Protein AF-A0A7W1MAM8-F1 (afdb_monomer_lite)

Secondary structure (DSSP, 8-state):
-GGGGT--TTPPPPS--TTS-TTS----S--SSHHHHHHHTT-HHHHHHHHHTT--TT-----TTT-EE--HHHHHHHTT-HHHHHHHHHTT--TTPPEEEEEEETTEEEEEEEE-HHHHHHHTT-HHHHHHHHHTT--TT---STT--HHHHHHHHT-HHHHHHHHHHHT--

Structure (mmCIF, N/CA/C/O backbone):
data_AF-A0A7W1MAM8-F1
#
_entry.id   AF-A0A7W1MAM8-F1
#
loop_
_atom_site.group_PDB
_atom_site.id
_atom_site.type_symbol
_atom_site.label_atom_id
_atom_site.label_alt_id
_atom_site.label_comp_id
_atom_site.label_asym_id
_atom_site.label_entity_id
_atom_site.label_seq_id
_atom_site.pdbx_PDB_ins_code
_atom_site.Cartn_x
_atom_site.Cartn_y
_atom_site.Cartn_z
_atom_site.occupancy
_atom_site.B_iso_or_equiv
_atom_site.auth_seq_id
_atom_site.auth_comp_id
_atom_site.auth_asym_id
_atom_site.auth_atom_id
_atom_site.pdbx_PDB_model_num
ATOM 1 N N . MET A 1 1 ? 7.982 0.658 -29.337 1.00 75.75 1 MET A N 1
ATOM 2 C CA . MET A 1 1 ? 8.514 0.918 -27.981 1.00 75.75 1 MET A CA 1
ATOM 3 C C . MET A 1 1 ? 9.626 -0.093 -27.666 1.00 75.75 1 MET A C 1
ATOM 5 O O . MET A 1 1 ? 9.653 -1.130 -28.318 1.00 75.75 1 MET A O 1
ATOM 9 N N . LEU A 1 2 ? 10.561 0.160 -26.734 1.00 80.06 2 LEU A N 1
ATOM 10 C CA . LEU A 1 2 ? 11.664 -0.792 -26.452 1.00 80.06 2 LEU A CA 1
ATOM 11 C C . LEU A 1 2 ? 11.161 -2.144 -25.913 1.00 80.06 2 LEU A C 1
ATOM 13 O O . LEU A 1 2 ? 11.708 -3.184 -26.271 1.00 80.06 2 LEU A O 1
ATOM 17 N N . LEU A 1 3 ? 10.080 -2.140 -25.123 1.00 84.44 3 LEU A N 1
ATOM 18 C CA . LEU A 1 3 ? 9.472 -3.373 -24.603 1.00 84.44 3 LEU A CA 1
ATOM 19 C C . LEU A 1 3 ? 8.899 -4.266 -25.720 1.00 84.44 3 LEU A C 1
ATOM 21 O O . LEU A 1 3 ? 8.946 -5.485 -25.601 1.00 84.44 3 LEU A O 1
ATOM 25 N N . ASP A 1 4 ? 8.461 -3.688 -26.847 1.00 86.62 4 ASP A N 1
ATOM 26 C CA . ASP A 1 4 ? 8.019 -4.458 -28.030 1.00 86.62 4 ASP A CA 1
ATOM 27 C C . ASP A 1 4 ? 9.161 -5.233 -28.698 1.00 86.62 4 ASP A C 1
ATOM 29 O O . ASP A 1 4 ? 8.924 -6.158 -29.469 1.00 86.62 4 ASP A O 1
ATOM 33 N N . HIS A 1 5 ? 10.403 -4.835 -28.424 1.00 86.75 5 HIS A N 1
ATOM 34 C CA . HIS A 1 5 ? 11.610 -5.399 -29.023 1.00 86.75 5 HIS A CA 1
ATOM 35 C C . HIS A 1 5 ? 12.413 -6.229 -28.008 1.00 86.75 5 HIS A C 1
ATOM 37 O O . HIS A 1 5 ? 13.608 -6.444 -28.193 1.00 86.75 5 HIS A O 1
ATOM 43 N N . GLY A 1 6 ? 11.766 -6.699 -26.933 1.00 78.69 6 GLY A N 1
ATOM 44 C CA . GLY A 1 6 ? 12.359 -7.631 -25.971 1.00 78.69 6 GLY A CA 1
ATOM 45 C C . GLY A 1 6 ? 13.201 -6.986 -24.869 1.00 78.69 6 GLY A C 1
ATOM 46 O O . GLY A 1 6 ? 13.948 -7.693 -24.193 1.00 78.69 6 GLY A O 1
ATOM 47 N N . ALA A 1 7 ? 13.096 -5.668 -24.659 1.00 82.75 7 ALA A N 1
ATOM 48 C CA . ALA A 1 7 ? 13.694 -5.049 -23.479 1.00 82.75 7 ALA A CA 1
ATOM 49 C C . ALA A 1 7 ? 13.116 -5.679 -22.197 1.00 82.75 7 ALA A C 1
ATOM 51 O O . ALA A 1 7 ? 11.902 -5.832 -22.058 1.00 82.75 7 ALA A O 1
ATOM 52 N N . ASN A 1 8 ? 13.991 -6.051 -21.259 1.00 84.31 8 ASN A N 1
ATOM 53 C CA . ASN A 1 8 ? 13.584 -6.682 -20.008 1.00 84.31 8 ASN A CA 1
ATOM 54 C C . ASN A 1 8 ? 12.867 -5.666 -19.105 1.00 84.31 8 ASN A C 1
ATOM 56 O O . ASN A 1 8 ? 13.502 -4.801 -18.505 1.00 84.31 8 ASN A O 1
ATOM 60 N N . VAL A 1 9 ? 11.548 -5.810 -18.977 1.00 88.50 9 VAL A N 1
ATOM 61 C CA . VAL A 1 9 ? 10.693 -4.957 -18.135 1.00 88.50 9 VAL A CA 1
ATOM 62 C C . VAL A 1 9 ? 11.060 -5.019 -16.642 1.00 88.50 9 VAL A C 1
ATOM 64 O O . VAL A 1 9 ? 10.835 -4.067 -15.901 1.00 88.50 9 VAL A O 1
ATOM 67 N N . ASN A 1 10 ? 11.687 -6.120 -16.212 1.00 87.06 10 ASN A N 1
ATOM 68 C CA . ASN A 1 10 ? 12.124 -6.387 -14.841 1.00 87.06 10 ASN A CA 1
ATOM 69 C C . ASN A 1 10 ? 13.641 -6.245 -14.673 1.00 87.06 10 ASN A C 1
ATOM 71 O O . ASN A 1 10 ? 14.223 -6.858 -13.773 1.00 87.06 10 ASN A O 1
ATOM 75 N N . ALA A 1 11 ? 14.304 -5.497 -15.560 1.00 80.19 11 ALA A N 1
ATOM 76 C CA . ALA A 1 11 ? 15.741 -5.284 -15.476 1.00 80.19 11 ALA A CA 1
ATOM 77 C C . ALA A 1 11 ? 16.120 -4.763 -14.081 1.00 80.19 11 ALA A C 1
ATOM 79 O O . ALA A 1 11 ? 15.632 -3.731 -13.625 1.00 80.19 11 ALA A O 1
ATOM 80 N N . LYS A 1 12 ? 16.990 -5.509 -13.398 1.00 68.31 12 LYS A N 1
ATOM 81 C CA . LYS A 1 12 ? 17.619 -5.089 -12.147 1.00 68.31 12 LYS A CA 1
ATOM 82 C C . LYS A 1 12 ? 18.962 -4.482 -12.528 1.00 68.31 12 LYS A C 1
ATOM 84 O O . LYS A 1 12 ? 19.799 -5.189 -13.088 1.00 68.31 12 LYS A O 1
ATOM 89 N N . PHE A 1 13 ? 19.169 -3.198 -12.269 1.00 58.19 13 PHE A N 1
ATOM 90 C CA . PHE A 1 13 ? 20.492 -2.607 -12.440 1.00 58.19 13 PHE A CA 1
ATOM 91 C C . PHE A 1 13 ? 21.457 -3.237 -11.425 1.00 58.19 13 PHE A C 1
ATOM 93 O O . PHE A 1 13 ? 21.169 -3.306 -10.231 1.00 58.19 13 PHE A O 1
ATOM 100 N N . CYS A 1 14 ? 22.560 -3.796 -11.926 1.00 46.34 14 CYS A N 1
ATOM 101 C CA . CYS A 1 14 ? 23.527 -4.563 -11.147 1.00 46.34 14 CYS A CA 1
ATOM 102 C C . CYS A 1 14 ? 24.743 -3.693 -10.802 1.00 46.34 14 CYS A C 1
ATOM 104 O O . CYS A 1 14 ? 25.353 -3.109 -11.691 1.00 46.34 14 CYS A O 1
ATOM 106 N N . PHE A 1 15 ? 25.141 -3.694 -9.528 1.00 43.16 15 PHE A N 1
ATOM 107 C CA . PHE A 1 15 ? 26.362 -3.063 -8.997 1.00 43.16 15 PHE A CA 1
ATOM 108 C C . PHE A 1 15 ? 27.660 -3.768 -9.465 1.00 43.16 15 PHE A C 1
ATOM 110 O O . PHE A 1 15 ? 28.766 -3.324 -9.176 1.00 43.16 15 PHE A O 1
ATOM 117 N N . VAL A 1 16 ? 27.545 -4.888 -10.192 1.00 45.56 16 VAL A N 1
ATOM 118 C CA . VAL A 1 16 ? 28.656 -5.753 -10.611 1.00 45.56 16 VAL A CA 1
ATOM 119 C C . VAL A 1 16 ? 28.824 -5.714 -12.133 1.00 45.56 16 VAL A C 1
ATOM 121 O O . VAL A 1 16 ? 28.662 -6.713 -12.825 1.00 45.56 16 VAL A O 1
ATOM 124 N N . CYS A 1 17 ? 29.232 -4.559 -12.653 1.00 48.56 17 CYS A N 1
ATOM 125 C CA . CYS A 1 17 ? 30.045 -4.478 -13.873 1.00 48.56 17 CYS A CA 1
ATOM 126 C C . CYS A 1 17 ? 31.540 -4.755 -13.568 1.00 48.56 17 CYS A C 1
ATOM 128 O O . CYS A 1 17 ? 32.414 -4.231 -14.246 1.00 48.56 17 CYS A O 1
ATOM 130 N N . MET A 1 18 ? 31.863 -5.588 -12.562 1.00 44.22 18 MET A N 1
ATOM 131 C CA . MET A 1 18 ? 33.225 -5.833 -12.038 1.00 44.22 18 MET A CA 1
ATOM 132 C C . MET A 1 18 ? 34.217 -6.527 -13.007 1.00 44.22 18 MET A C 1
ATOM 134 O O . MET A 1 18 ? 35.143 -7.183 -12.534 1.00 44.22 18 MET A O 1
ATOM 138 N N . THR A 1 19 ? 34.091 -6.426 -14.336 1.00 47.34 19 THR A N 1
ATOM 139 C CA . THR A 1 19 ? 35.108 -7.027 -15.224 1.00 47.34 19 THR A CA 1
ATOM 140 C C . THR A 1 19 ? 35.640 -6.204 -16.393 1.00 47.34 19 THR A C 1
ATOM 142 O O . THR A 1 19 ? 36.704 -6.597 -16.855 1.00 47.34 19 THR A O 1
ATOM 145 N N . PHE A 1 20 ? 35.054 -5.091 -16.865 1.00 42.75 20 PHE A N 1
ATOM 146 C CA . PHE A 1 20 ? 35.683 -4.327 -17.968 1.00 42.75 20 PHE A CA 1
ATOM 147 C C . PHE A 1 20 ? 35.384 -2.811 -17.967 1.00 42.75 20 PHE A C 1
ATOM 149 O O . PHE A 1 20 ? 34.229 -2.410 -17.911 1.00 42.75 20 PHE A O 1
ATOM 156 N N . ASP A 1 21 ? 36.483 -2.044 -18.056 1.00 46.19 21 ASP A N 1
ATOM 157 C CA . ASP A 1 21 ? 36.710 -0.621 -18.395 1.00 46.19 21 ASP A CA 1
ATOM 158 C C . ASP A 1 21 ? 35.584 0.406 -18.123 1.00 46.19 21 ASP A C 1
ATOM 160 O O . ASP A 1 21 ? 34.633 0.577 -18.887 1.00 46.19 21 ASP A O 1
ATOM 164 N N . ASP A 1 22 ? 35.780 1.183 -17.055 1.00 45.03 22 ASP A N 1
ATOM 165 C CA . ASP A 1 22 ? 34.866 2.163 -16.449 1.00 45.03 22 ASP A CA 1
ATOM 166 C C . ASP A 1 22 ? 34.564 3.422 -17.296 1.00 45.03 22 ASP A C 1
ATOM 168 O O . ASP A 1 22 ? 34.066 4.420 -16.775 1.00 45.03 22 ASP A O 1
ATOM 172 N N . ARG A 1 23 ? 34.878 3.439 -18.596 1.00 45.66 23 ARG A N 1
ATOM 173 C CA . ARG A 1 23 ? 34.681 4.624 -19.462 1.00 45.66 23 ARG A CA 1
ATOM 174 C C . ARG A 1 23 ? 33.593 4.470 -20.519 1.00 45.66 23 ARG A C 1
ATOM 176 O O . ARG A 1 23 ? 33.323 5.436 -21.229 1.00 45.66 23 ARG A O 1
ATOM 183 N N . GLU A 1 24 ? 32.949 3.306 -20.608 1.00 48.50 24 GLU A N 1
ATOM 184 C CA . GLU A 1 24 ? 31.964 3.016 -21.662 1.00 48.50 24 GLU A CA 1
ATOM 185 C C . GLU A 1 24 ? 30.563 2.630 -21.168 1.00 48.50 24 GLU A C 1
ATOM 187 O O . GLU A 1 24 ? 29.707 2.347 -22.002 1.00 48.50 24 GLU A O 1
ATOM 192 N N . CYS A 1 25 ? 30.265 2.646 -19.860 1.00 43.53 25 CYS A N 1
ATOM 193 C CA . CYS A 1 25 ? 28.904 2.374 -19.379 1.00 43.53 25 CYS A CA 1
ATOM 194 C C . CYS A 1 25 ? 28.134 3.689 -19.133 1.00 43.53 25 CYS A C 1
ATOM 196 O O . CYS A 1 25 ? 28.312 4.317 -18.091 1.00 43.53 25 CYS A O 1
ATOM 198 N N . PRO A 1 26 ? 27.251 4.141 -20.049 1.00 43.78 26 PRO A N 1
ATOM 199 C CA . PRO A 1 26 ? 26.602 5.455 -19.958 1.00 43.78 26 PRO A CA 1
ATOM 200 C C . PRO A 1 26 ? 25.470 5.497 -18.920 1.00 43.78 26 PRO A C 1
ATOM 202 O O . PRO A 1 26 ? 24.841 6.532 -18.726 1.00 43.78 26 PRO A O 1
ATOM 205 N N . ILE A 1 27 ? 25.185 4.365 -18.280 1.00 46.50 27 ILE A N 1
ATOM 206 C CA . ILE A 1 27 ? 24.123 4.165 -17.293 1.00 46.50 27 ILE A CA 1
ATOM 207 C C . ILE A 1 27 ? 24.748 4.020 -15.908 1.00 46.50 27 ILE A C 1
ATOM 209 O O . ILE A 1 27 ? 24.577 3.028 -15.205 1.00 46.50 27 ILE A O 1
ATOM 213 N N . HIS A 1 28 ? 25.538 5.027 -15.542 1.00 40.53 28 HIS A N 1
ATOM 214 C CA . HIS A 1 28 ? 25.964 5.202 -14.169 1.00 40.53 28 HIS A CA 1
ATOM 215 C C . HIS A 1 28 ? 24.751 5.529 -13.301 1.00 40.53 28 HIS A C 1
ATOM 217 O O . HIS A 1 28 ? 24.097 6.550 -13.494 1.00 40.53 28 HIS A O 1
ATOM 223 N N . ASN A 1 29 ? 24.611 4.710 -12.264 1.00 43.66 29 ASN A N 1
ATOM 224 C CA . ASN A 1 29 ? 24.042 5.057 -10.976 1.00 43.66 29 ASN A CA 1
ATOM 225 C C . ASN A 1 29 ? 22.514 5.199 -10.902 1.00 43.66 29 ASN A C 1
ATOM 227 O O . ASN A 1 29 ? 21.882 5.944 -11.642 1.00 43.66 29 ASN A O 1
ATOM 231 N N . PHE A 1 30 ? 21.984 4.550 -9.866 1.00 52.00 30 PHE A N 1
ATOM 232 C CA . PHE A 1 30 ? 20.613 4.600 -9.378 1.00 52.00 30 PHE A CA 1
ATOM 233 C C . PHE A 1 30 ? 19.556 3.799 -10.141 1.00 52.00 30 PHE A C 1
ATOM 235 O O . PHE A 1 30 ? 19.622 3.536 -11.336 1.00 52.00 30 PHE A O 1
ATOM 242 N N . TYR A 1 31 ? 18.520 3.513 -9.360 1.00 62.19 31 TYR A N 1
ATOM 243 C CA . TYR A 1 31 ? 17.179 3.107 -9.738 1.00 62.19 31 TYR A CA 1
ATOM 244 C C . TYR A 1 31 ? 16.961 1.595 -9.720 1.00 62.19 31 TYR A C 1
ATOM 246 O O . TYR A 1 31 ? 17.513 0.816 -10.496 1.00 62.19 31 TYR A O 1
ATOM 254 N N . GLY A 1 32 ? 16.117 1.201 -8.760 1.00 71.88 32 GLY A N 1
ATOM 255 C CA . GLY A 1 32 ? 15.501 -0.111 -8.700 1.00 71.88 32 GLY A CA 1
ATOM 256 C C . GLY A 1 32 ? 14.729 -0.441 -9.984 1.00 71.88 32 GLY A C 1
ATOM 257 O O . GLY A 1 32 ? 14.790 0.288 -10.974 1.00 71.88 32 GLY A O 1
ATOM 258 N N . PRO A 1 33 ? 13.995 -1.561 -9.997 1.00 85.56 33 PRO A N 1
ATOM 259 C CA . PRO A 1 33 ? 13.282 -2.015 -11.188 1.00 85.56 33 PRO A CA 1
ATOM 260 C C . PRO A 1 33 ? 12.436 -0.886 -11.808 1.00 85.56 33 PRO A C 1
ATOM 262 O O . PRO A 1 33 ? 11.873 -0.092 -11.049 1.00 85.56 33 PRO A O 1
ATOM 265 N N . PRO A 1 34 ? 12.315 -0.795 -13.151 1.00 89.50 34 PRO A N 1
ATOM 266 C CA . PRO A 1 34 ? 11.672 0.338 -13.825 1.00 89.50 34 PRO A CA 1
ATOM 267 C C . PRO A 1 34 ? 10.302 0.717 -13.254 1.00 89.50 34 PRO A C 1
ATOM 269 O O . PRO A 1 34 ? 9.967 1.897 -13.187 1.00 89.50 34 PRO A O 1
ATOM 272 N N . LEU A 1 35 ? 9.533 -0.278 -12.798 1.00 93.25 35 LEU A N 1
ATOM 273 C CA . LEU A 1 35 ? 8.237 -0.069 -12.160 1.00 93.25 35 LEU A CA 1
ATOM 274 C C . LEU A 1 35 ? 8.341 0.736 -10.862 1.00 93.25 35 LEU A C 1
ATOM 276 O O . LEU A 1 35 ? 7.585 1.684 -10.686 1.00 93.25 35 LEU A O 1
ATOM 280 N N . LEU A 1 36 ? 9.283 0.398 -9.977 1.00 89.88 36 LEU A N 1
ATOM 281 C CA . LEU A 1 36 ? 9.478 1.123 -8.722 1.00 89.88 36 LEU A CA 1
ATOM 282 C C . LEU A 1 36 ? 9.828 2.590 -8.990 1.00 89.88 36 LEU A C 1
ATOM 284 O O . LEU A 1 36 ? 9.294 3.476 -8.330 1.00 89.88 36 LEU A O 1
ATOM 288 N N . LYS A 1 37 ? 10.670 2.856 -9.995 1.00 87.81 37 LYS A N 1
ATOM 289 C CA . LYS A 1 37 ? 11.007 4.228 -10.389 1.00 87.81 37 LYS A CA 1
ATOM 290 C C . LYS A 1 37 ? 9.794 4.977 -10.949 1.00 87.81 37 LYS A C 1
ATOM 292 O O . LYS A 1 37 ? 9.559 6.115 -10.565 1.00 87.81 37 LYS A O 1
ATOM 297 N N . ALA A 1 38 ? 8.995 4.332 -11.798 1.00 93.12 38 ALA A N 1
ATOM 298 C CA . ALA A 1 38 ? 7.768 4.931 -12.317 1.00 93.12 38 ALA A CA 1
ATOM 299 C C . ALA A 1 38 ? 6.767 5.272 -11.198 1.00 93.12 38 ALA A C 1
ATOM 301 O O . ALA A 1 38 ? 6.129 6.314 -11.272 1.00 93.12 38 ALA A O 1
ATOM 302 N N . VAL A 1 39 ? 6.670 4.441 -10.153 1.00 94.50 39 VAL A N 1
ATOM 303 C CA . VAL A 1 39 ? 5.851 4.727 -8.961 1.00 94.50 39 VAL A CA 1
ATOM 304 C C . VAL A 1 39 ? 6.393 5.921 -8.177 1.00 94.50 39 VAL A C 1
ATOM 306 O O . VAL A 1 39 ? 5.628 6.822 -7.862 1.00 94.50 39 VAL A O 1
ATOM 309 N N . GLN A 1 40 ? 7.703 5.972 -7.921 1.00 89.56 40 GLN A N 1
ATOM 310 C CA . GLN A 1 40 ? 8.343 7.094 -7.216 1.00 89.56 40 GLN A CA 1
ATOM 311 C C . GLN A 1 40 ? 8.179 8.437 -7.939 1.00 89.56 40 GLN A C 1
ATOM 313 O O . GLN A 1 40 ? 8.105 9.479 -7.295 1.00 89.56 40 GLN A O 1
ATOM 318 N N . ASP A 1 41 ? 8.150 8.410 -9.271 1.00 91.75 41 ASP A N 1
ATOM 319 C CA . ASP A 1 41 ? 7.989 9.604 -10.102 1.00 91.75 41 ASP A CA 1
ATOM 320 C C . ASP A 1 41 ? 6.512 9.926 -10.407 1.00 91.75 41 ASP A C 1
ATOM 322 O O . ASP A 1 41 ? 6.244 10.841 -11.185 1.00 91.75 41 ASP A O 1
ATOM 326 N N . ASP A 1 42 ? 5.564 9.168 -9.837 1.00 94.62 42 ASP A N 1
ATOM 327 C CA . ASP A 1 42 ? 4.122 9.244 -10.121 1.00 94.62 42 ASP A CA 1
ATOM 328 C C . ASP A 1 42 ? 3.794 9.198 -11.629 1.00 94.62 42 ASP A C 1
ATOM 330 O O . ASP A 1 42 ? 2.887 9.850 -12.154 1.00 94.62 42 ASP A O 1
ATOM 334 N N . PHE A 1 43 ? 4.575 8.423 -12.383 1.00 96.06 43 PHE A N 1
ATOM 335 C CA . PHE A 1 43 ? 4.431 8.321 -13.827 1.00 96.06 43 PHE A CA 1
ATOM 336 C C . PHE A 1 43 ? 3.368 7.279 -14.195 1.00 96.06 43 PHE A C 1
ATOM 338 O O . PHE A 1 43 ? 3.686 6.185 -14.663 1.00 96.06 43 PHE A O 1
ATOM 345 N N . ILE A 1 44 ? 2.095 7.638 -14.005 1.00 95.88 44 ILE A N 1
ATOM 346 C CA . ILE A 1 44 ? 0.920 6.766 -14.187 1.00 95.88 44 ILE A CA 1
ATOM 347 C C . ILE A 1 44 ? 0.940 5.980 -15.506 1.00 95.88 44 ILE A C 1
ATOM 349 O O . ILE A 1 44 ? 0.816 4.754 -15.496 1.00 95.88 44 ILE A O 1
ATOM 353 N N . ASP A 1 45 ? 1.159 6.649 -16.643 1.00 96.00 45 ASP A N 1
ATOM 354 C CA . ASP A 1 45 ? 1.214 5.978 -17.951 1.00 96.00 45 ASP A CA 1
ATOM 355 C C . ASP A 1 45 ? 2.365 4.964 -18.026 1.00 96.00 45 ASP A C 1
ATOM 357 O O . ASP A 1 45 ? 2.214 3.879 -18.592 1.00 96.00 45 ASP A O 1
ATOM 361 N N . GLY A 1 46 ? 3.508 5.293 -17.418 1.00 95.62 46 GLY A N 1
ATOM 362 C CA . GLY A 1 46 ? 4.648 4.394 -17.286 1.00 95.62 46 GLY A CA 1
ATOM 363 C C . GLY A 1 46 ? 4.332 3.178 -16.426 1.00 95.62 46 GLY A C 1
ATOM 364 O O . GLY A 1 46 ? 4.662 2.063 -16.820 1.00 95.62 46 GLY A O 1
ATOM 365 N N . ILE A 1 47 ? 3.647 3.365 -15.297 1.00 97.38 47 ILE A N 1
ATOM 366 C CA . ILE A 1 47 ? 3.218 2.275 -14.409 1.00 97.38 47 ILE A CA 1
ATOM 367 C C . ILE A 1 47 ? 2.277 1.329 -15.164 1.00 97.38 47 ILE A C 1
ATOM 369 O O . ILE A 1 47 ? 2.541 0.127 -15.226 1.00 97.38 47 ILE A O 1
ATOM 373 N N . HIS A 1 48 ? 1.236 1.863 -15.815 1.00 96.56 48 HIS A N 1
ATOM 374 C CA . HIS A 1 48 ? 0.307 1.077 -16.635 1.00 96.56 48 HIS A CA 1
ATOM 375 C C . HIS A 1 48 ? 1.031 0.268 -17.707 1.00 96.56 48 HIS A C 1
ATOM 377 O O . HIS A 1 48 ? 0.775 -0.923 -17.895 1.00 96.56 48 HIS A O 1
ATOM 383 N N . LEU A 1 49 ? 1.930 0.926 -18.430 1.00 96.00 49 LEU A N 1
ATOM 384 C CA . LEU A 1 49 ? 2.691 0.320 -19.503 1.00 96.00 49 LEU A CA 1
ATOM 385 C C . LEU A 1 49 ? 3.614 -0.786 -18.984 1.00 96.00 49 LEU A C 1
ATOM 387 O O . LEU A 1 49 ? 3.651 -1.865 -19.561 1.00 96.00 49 LEU A O 1
ATOM 391 N N . LEU A 1 50 ? 4.335 -0.557 -17.890 1.00 96.19 50 LEU A N 1
ATOM 392 C CA . LEU A 1 50 ? 5.249 -1.542 -17.318 1.00 96.19 50 LEU A CA 1
ATOM 393 C C . LEU A 1 50 ? 4.491 -2.770 -16.798 1.00 96.19 50 LEU A C 1
ATOM 395 O O . LEU A 1 50 ? 4.851 -3.895 -17.150 1.00 96.19 50 LEU A O 1
ATOM 399 N N . LEU A 1 51 ? 3.402 -2.575 -16.049 1.00 97.06 51 LEU A N 1
ATOM 400 C CA . LEU A 1 51 ? 2.550 -3.670 -15.570 1.00 97.06 51 LEU A CA 1
ATOM 401 C C . LEU A 1 51 ? 1.952 -4.470 -16.735 1.00 97.06 51 LEU A C 1
ATOM 403 O O . LEU A 1 51 ? 2.022 -5.697 -16.742 1.00 97.06 51 LEU A O 1
ATOM 407 N N . LYS A 1 52 ? 1.481 -3.790 -17.791 1.00 96.00 52 LYS A N 1
ATOM 408 C CA . LYS A 1 52 ? 0.960 -4.434 -19.010 1.00 96.00 52 LYS A CA 1
ATOM 409 C C . LYS A 1 52 ? 1.974 -5.366 -19.685 1.00 96.00 52 LYS A C 1
ATOM 411 O O . LYS A 1 52 ? 1.571 -6.357 -20.289 1.00 96.00 52 LYS A O 1
ATOM 416 N N . TYR A 1 53 ? 3.269 -5.057 -19.609 1.00 95.38 53 TYR A N 1
ATOM 417 C CA . TYR A 1 53 ? 4.341 -5.889 -20.173 1.00 95.38 53 TYR A CA 1
ATOM 418 C C . TYR A 1 53 ? 4.917 -6.898 -19.163 1.00 95.38 53 TYR A C 1
ATOM 420 O O . TYR A 1 53 ? 5.917 -7.548 -19.463 1.00 95.38 53 TYR A O 1
ATOM 428 N N . GLY A 1 54 ? 4.287 -7.073 -17.996 1.00 94.19 54 GLY A N 1
ATOM 429 C CA . GLY A 1 54 ? 4.675 -8.078 -17.004 1.00 94.19 54 GLY A CA 1
ATOM 430 C C . GLY A 1 54 ? 5.756 -7.612 -16.030 1.00 94.19 54 GLY A C 1
ATOM 431 O O . GLY A 1 54 ? 6.557 -8.428 -15.559 1.00 94.19 54 GLY A O 1
ATOM 432 N N . ALA A 1 55 ? 5.821 -6.310 -15.738 1.00 94.88 55 ALA A N 1
ATOM 433 C CA . ALA A 1 55 ? 6.591 -5.840 -14.594 1.00 94.88 55 ALA A CA 1
ATOM 434 C C . ALA A 1 55 ? 6.094 -6.521 -13.312 1.00 94.88 55 ALA A C 1
ATOM 436 O O . ALA A 1 55 ? 4.892 -6.607 -13.077 1.00 94.88 55 ALA A O 1
ATOM 437 N N . ASN A 1 56 ? 7.020 -6.997 -12.485 1.00 94.69 56 ASN A N 1
ATOM 438 C CA . ASN A 1 56 ? 6.707 -7.575 -11.188 1.00 94.69 56 ASN A CA 1
ATOM 439 C C . ASN A 1 56 ? 6.196 -6.461 -10.253 1.00 94.69 56 ASN A C 1
ATOM 441 O O . ASN A 1 56 ? 6.993 -5.582 -9.920 1.00 94.69 56 ASN A O 1
ATOM 445 N N . PRO A 1 57 ? 4.931 -6.485 -9.800 1.00 95.69 57 PRO A N 1
ATOM 446 C CA . PRO A 1 57 ? 4.394 -5.459 -8.906 1.00 95.69 57 PRO A CA 1
ATOM 447 C C . PRO A 1 57 ? 5.046 -5.474 -7.515 1.00 95.69 57 PRO A C 1
ATOM 449 O O . PRO A 1 57 ? 5.132 -4.435 -6.866 1.00 95.69 57 PRO A O 1
ATOM 452 N N . ASP A 1 58 ? 5.603 -6.617 -7.110 1.00 93.44 58 ASP A N 1
ATOM 453 C CA . ASP A 1 58 ? 6.337 -6.799 -5.853 1.00 93.44 58 ASP A CA 1
ATOM 454 C C . ASP A 1 58 ? 7.843 -6.589 -6.040 1.00 93.44 58 ASP A C 1
ATOM 456 O O . ASP A 1 58 ? 8.675 -7.127 -5.304 1.00 93.44 58 ASP A O 1
ATOM 460 N N . CYS A 1 59 ? 8.238 -5.857 -7.083 1.00 88.25 59 CYS A N 1
ATOM 461 C CA . CYS A 1 59 ? 9.636 -5.543 -7.300 1.00 88.25 59 CYS A CA 1
ATOM 462 C C . CYS A 1 59 ? 10.171 -4.712 -6.129 1.00 88.25 59 CYS A C 1
ATOM 464 O O . CYS A 1 59 ? 9.486 -3.852 -5.603 1.00 88.25 59 CYS A O 1
ATOM 466 N N . PHE A 1 60 ? 11.403 -4.937 -5.708 1.00 80.44 60 PHE A N 1
ATOM 467 C CA . PHE A 1 60 ? 12.040 -4.098 -4.701 1.00 80.44 60 PHE A CA 1
ATOM 468 C C . PHE A 1 60 ? 13.522 -4.001 -5.016 1.00 80.44 60 PHE A C 1
ATOM 470 O O . PHE A 1 60 ? 14.071 -4.794 -5.794 1.00 80.44 60 PHE A O 1
ATOM 477 N N . TRP A 1 61 ? 14.164 -3.012 -4.414 1.00 75.00 61 TRP A N 1
ATOM 478 C CA . TRP A 1 61 ? 15.605 -2.896 -4.436 1.00 75.00 61 TRP A CA 1
ATOM 479 C C . TRP A 1 61 ? 16.119 -2.916 -3.005 1.00 75.00 61 TRP A C 1
ATOM 481 O O . TRP A 1 61 ? 15.583 -2.230 -2.142 1.00 75.00 61 TRP A O 1
ATOM 491 N N . ASN A 1 62 ? 17.124 -3.752 -2.762 1.00 63.88 62 ASN A N 1
ATOM 492 C CA . ASN A 1 62 ? 17.805 -3.809 -1.483 1.00 63.88 62 ASN A CA 1
ATOM 493 C C . ASN A 1 62 ? 19.090 -3.007 -1.632 1.00 63.88 62 ASN A C 1
ATOM 495 O O . ASN A 1 62 ? 20.097 -3.555 -2.090 1.00 63.88 62 ASN A O 1
ATOM 499 N N . ASP A 1 63 ? 19.029 -1.717 -1.304 1.00 60.59 63 ASP A N 1
ATOM 500 C CA . ASP A 1 63 ? 20.268 -0.996 -1.095 1.00 60.59 63 ASP A CA 1
ATOM 501 C C . ASP A 1 63 ? 20.853 -1.384 0.247 1.00 60.59 63 ASP A C 1
ATOM 503 O O . ASP A 1 63 ? 20.248 -1.135 1.291 1.00 60.59 63 ASP A O 1
ATOM 507 N N . ILE A 1 64 ? 22.050 -1.943 0.229 1.00 55.84 64 ILE A N 1
ATOM 508 C CA . ILE A 1 64 ? 22.799 -2.133 1.466 1.00 55.84 64 ILE A CA 1
ATOM 509 C C . ILE A 1 64 ? 23.444 -0.797 1.884 1.00 55.84 64 ILE A C 1
ATOM 511 O O . ILE A 1 64 ? 23.684 -0.595 3.069 1.00 55.84 64 ILE A O 1
ATOM 515 N N . GLU A 1 65 ? 23.686 0.124 0.941 1.00 55.47 65 GLU A N 1
ATOM 516 C CA . GLU A 1 65 ? 24.333 1.418 1.180 1.00 55.47 65 GLU A CA 1
ATOM 517 C C . GLU A 1 65 ? 23.383 2.434 1.830 1.00 55.47 65 GLU A C 1
ATOM 519 O O . GLU A 1 65 ? 23.725 3.002 2.867 1.00 55.47 65 GLU A O 1
ATOM 524 N N . TYR A 1 66 ? 22.175 2.626 1.286 1.00 57.03 66 TYR A N 1
ATOM 525 C CA . TYR A 1 66 ? 21.160 3.490 1.908 1.00 57.03 66 TYR A CA 1
ATOM 526 C C . TYR A 1 66 ? 20.219 2.756 2.857 1.00 57.03 66 TYR A C 1
ATOM 528 O O . TYR A 1 66 ? 19.537 3.406 3.643 1.00 57.03 66 TYR A O 1
ATOM 536 N N . GLY A 1 67 ? 20.186 1.424 2.831 1.00 62.31 67 GLY A N 1
ATOM 537 C CA . GLY A 1 67 ? 19.481 0.671 3.855 1.00 62.31 67 GLY A CA 1
ATOM 538 C C . GLY A 1 67 ? 17.963 0.813 3.802 1.00 62.31 67 GLY A C 1
ATOM 539 O O . GLY A 1 67 ? 17.319 0.714 4.836 1.00 62.31 67 GLY A O 1
ATOM 540 N N . HIS A 1 68 ? 17.368 1.068 2.638 1.00 67.69 68 HIS A N 1
ATOM 541 C CA . HIS A 1 68 ? 15.916 1.169 2.479 1.00 67.69 68 HIS A CA 1
ATOM 542 C C . HIS A 1 68 ? 15.442 0.218 1.380 1.00 67.69 68 HIS A C 1
ATOM 544 O O . HIS A 1 68 ? 15.943 0.263 0.257 1.00 67.69 68 HIS A O 1
ATOM 550 N N . SER A 1 69 ? 14.437 -0.602 1.688 1.00 76.19 69 SER A N 1
ATOM 551 C CA . SER A 1 69 ? 13.702 -1.388 0.698 1.00 76.19 69 SER A CA 1
ATOM 552 C C . SER A 1 69 ? 12.212 -1.122 0.860 1.00 76.19 69 SER A C 1
ATOM 554 O O . SER A 1 69 ? 11.586 -1.554 1.830 1.00 76.19 69 SER A O 1
ATOM 556 N N . THR A 1 70 ? 11.652 -0.409 -0.114 1.00 86.25 70 THR A N 1
ATOM 557 C CA . THR A 1 70 ? 10.232 -0.057 -0.162 1.00 86.25 70 THR A CA 1
ATOM 558 C C . THR A 1 70 ? 9.612 -0.663 -1.421 1.00 86.25 70 THR A C 1
ATOM 560 O O . THR A 1 70 ? 9.935 -0.220 -2.526 1.00 86.25 70 THR A O 1
ATOM 563 N N . PRO A 1 71 ? 8.733 -1.670 -1.287 1.00 90.44 71 PRO A N 1
ATOM 564 C CA . PRO A 1 71 ? 7.942 -2.189 -2.401 1.00 90.44 71 PRO A CA 1
ATOM 565 C C . PRO A 1 71 ? 7.041 -1.103 -3.030 1.00 90.44 71 PRO A C 1
ATOM 567 O O . PRO A 1 71 ? 6.595 -0.207 -2.308 1.00 90.44 71 PRO A O 1
ATOM 570 N N . PRO A 1 72 ? 6.705 -1.185 -4.334 1.00 94.19 72 PRO A N 1
ATOM 571 C CA . PRO A 1 72 ? 5.850 -0.235 -5.042 1.00 94.19 72 PRO A CA 1
ATOM 572 C C . PRO A 1 72 ? 4.547 0.079 -4.316 1.00 94.19 72 PRO A C 1
ATOM 574 O O . PRO A 1 72 ? 4.183 1.244 -4.197 1.00 94.19 72 PRO A O 1
ATOM 577 N N . LEU A 1 73 ? 3.873 -0.945 -3.781 1.00 96.50 73 LEU A N 1
ATOM 578 C CA . LEU A 1 73 ? 2.619 -0.757 -3.055 1.00 96.50 73 LEU A CA 1
ATOM 579 C C . LEU A 1 73 ? 2.821 0.087 -1.789 1.00 96.50 73 LEU A C 1
ATOM 581 O O . LEU A 1 73 ? 2.064 1.022 -1.553 1.00 96.50 73 LEU A O 1
ATOM 585 N N . CYS A 1 74 ? 3.870 -0.192 -1.008 1.00 93.12 74 CYS A N 1
ATOM 586 C CA . CYS A 1 74 ? 4.205 0.608 0.170 1.00 93.12 74 CYS A CA 1
ATOM 587 C C . CYS A 1 74 ? 4.518 2.059 -0.200 1.00 93.12 74 CYS A C 1
ATOM 589 O O . CYS A 1 74 ? 4.093 2.963 0.512 1.00 93.12 74 CYS A O 1
ATOM 591 N N . GLN A 1 75 ? 5.246 2.286 -1.299 1.00 92.69 75 GLN A N 1
ATOM 592 C CA . GLN A 1 75 ? 5.547 3.635 -1.781 1.00 92.69 75 GLN A CA 1
ATOM 593 C C . GLN A 1 75 ? 4.258 4.390 -2.127 1.00 92.69 75 GLN A C 1
ATOM 595 O O . GLN A 1 75 ? 4.035 5.476 -1.605 1.00 92.69 75 GLN A O 1
ATOM 600 N N . ALA A 1 76 ? 3.369 3.775 -2.910 1.00 95.94 76 ALA A N 1
ATOM 601 C CA . ALA A 1 76 ? 2.102 4.381 -3.312 1.00 95.94 76 ALA A CA 1
ATOM 602 C C . ALA A 1 76 ? 1.193 4.737 -2.120 1.00 95.94 76 ALA A C 1
ATOM 604 O O . ALA A 1 76 ? 0.573 5.800 -2.129 1.00 95.94 76 ALA A O 1
ATOM 605 N N . VAL A 1 77 ? 1.155 3.882 -1.089 1.00 95.75 77 VAL A N 1
ATOM 606 C CA . VAL A 1 77 ? 0.431 4.147 0.168 1.00 95.75 77 VAL A CA 1
ATOM 607 C C . VAL A 1 77 ? 1.067 5.307 0.942 1.00 95.75 77 VAL A C 1
ATOM 609 O O . VAL A 1 77 ? 0.369 6.201 1.408 1.00 95.75 77 VAL A O 1
ATOM 612 N N . MET A 1 78 ? 2.399 5.357 1.056 1.00 91.88 78 MET A N 1
ATOM 613 C CA . MET A 1 78 ? 3.079 6.486 1.712 1.00 91.88 78 MET A CA 1
ATOM 614 C C . MET A 1 78 ? 2.829 7.819 0.996 1.00 91.88 78 MET A C 1
ATOM 616 O O . MET A 1 78 ? 2.692 8.850 1.657 1.00 91.88 78 MET A O 1
ATOM 620 N N . ASP A 1 79 ? 2.736 7.784 -0.332 1.00 93.75 79 ASP A N 1
ATOM 621 C CA . ASP A 1 79 ? 2.442 8.949 -1.170 1.00 93.75 79 ASP A CA 1
ATOM 622 C C . ASP A 1 79 ? 0.941 9.300 -1.193 1.00 93.75 79 ASP A C 1
ATOM 624 O O . ASP A 1 79 ? 0.552 10.318 -1.770 1.00 93.75 79 ASP A O 1
ATOM 628 N N . LYS A 1 80 ? 0.092 8.493 -0.536 1.00 94.88 80 LYS A N 1
ATOM 629 C CA . LYS A 1 80 ? -1.373 8.635 -0.471 1.00 94.88 80 LYS A CA 1
ATOM 630 C C . LYS A 1 80 ? -2.041 8.640 -1.844 1.00 94.88 80 LYS A C 1
ATOM 632 O O . LYS A 1 80 ? -3.044 9.324 -2.073 1.00 94.88 80 LYS A O 1
ATOM 637 N N . ASN A 1 81 ? -1.466 7.897 -2.784 1.00 96.12 81 ASN A N 1
ATOM 638 C CA . ASN A 1 81 ? -1.896 7.879 -4.172 1.00 96.12 81 ASN A CA 1
ATOM 639 C C . ASN A 1 81 ? -2.818 6.688 -4.445 1.00 96.12 81 ASN A C 1
ATOM 641 O O . ASN A 1 81 ? -2.401 5.658 -4.976 1.00 96.12 81 ASN A O 1
ATOM 645 N N . LEU A 1 82 ? -4.103 6.854 -4.122 1.00 96.69 82 LEU A N 1
ATOM 646 C CA . LEU A 1 82 ? -5.129 5.821 -4.307 1.00 96.69 82 LEU A CA 1
ATOM 647 C C . LEU A 1 82 ? -5.193 5.252 -5.732 1.00 96.69 82 LEU A C 1
ATOM 649 O O . LEU A 1 82 ? -5.491 4.069 -5.898 1.00 96.69 82 LEU A O 1
ATOM 653 N N . ALA A 1 83 ? -4.916 6.066 -6.756 1.00 96.75 83 ALA A N 1
ATOM 654 C CA . ALA A 1 83 ? -4.931 5.606 -8.142 1.00 96.75 83 ALA A CA 1
ATOM 655 C C . ALA A 1 83 ? -3.808 4.592 -8.398 1.00 96.75 83 ALA A C 1
ATOM 657 O O . ALA A 1 83 ? -4.056 3.532 -8.972 1.00 96.75 83 ALA A O 1
ATOM 658 N N . VAL A 1 84 ? -2.595 4.880 -7.915 1.00 98.00 84 VAL A N 1
ATOM 659 C CA . VAL A 1 84 ? -1.458 3.956 -8.021 1.00 98.00 84 VAL A CA 1
ATOM 660 C C . VAL A 1 84 ? -1.639 2.742 -7.111 1.00 98.00 84 VAL A C 1
ATOM 662 O O . VAL A 1 84 ? -1.339 1.630 -7.541 1.00 98.00 84 VAL A O 1
ATOM 665 N N . VAL A 1 85 ? -2.179 2.917 -5.898 1.00 98.00 85 VAL A N 1
ATOM 666 C CA . VAL A 1 85 ? -2.497 1.799 -4.990 1.00 98.00 85 VAL A CA 1
ATOM 667 C C . VAL A 1 85 ? -3.458 0.822 -5.670 1.00 98.00 85 VAL A C 1
ATOM 669 O O . VAL A 1 85 ? -3.140 -0.362 -5.769 1.00 98.00 85 VAL A O 1
ATOM 672 N N . SER A 1 86 ? -4.584 1.309 -6.207 1.00 97.75 86 SER A N 1
ATOM 673 C CA . SER A 1 86 ? -5.540 0.471 -6.948 1.00 97.75 86 SER A CA 1
ATOM 674 C C . SER A 1 86 ? -4.864 -0.211 -8.130 1.00 97.75 86 SER A C 1
ATOM 676 O O . SER A 1 86 ? -4.964 -1.422 -8.280 1.00 97.75 86 SER A O 1
ATOM 678 N N . LEU A 1 87 ? -4.111 0.545 -8.933 1.00 97.88 87 LEU A N 1
ATOM 679 C CA . LEU A 1 87 ? -3.456 0.018 -10.124 1.00 97.88 87 LEU A CA 1
ATOM 680 C C . LEU A 1 87 ? -2.485 -1.129 -9.809 1.00 97.88 87 LEU A C 1
ATOM 682 O O . LEU A 1 87 ? -2.471 -2.134 -10.520 1.00 97.88 87 LEU A O 1
ATOM 686 N N . LEU A 1 88 ? -1.675 -0.997 -8.759 1.00 98.06 88 LEU A N 1
ATOM 687 C CA . LEU A 1 88 ? -0.736 -2.037 -8.339 1.00 98.06 88 LEU A CA 1
ATOM 688 C C . LEU A 1 88 ? -1.472 -3.279 -7.821 1.00 98.06 88 LEU A C 1
ATOM 690 O O . LEU A 1 88 ? -1.143 -4.394 -8.228 1.00 98.06 88 LEU A O 1
ATOM 694 N N . LEU A 1 89 ? -2.487 -3.093 -6.973 1.00 97.94 89 LEU A N 1
ATOM 695 C CA . LEU A 1 89 ? -3.293 -4.184 -6.418 1.00 97.94 89 LEU A CA 1
ATOM 696 C C . LEU A 1 89 ? -4.065 -4.949 -7.502 1.00 97.94 89 LEU A C 1
ATOM 698 O O . LEU A 1 89 ? -4.053 -6.180 -7.515 1.00 97.94 89 LEU A O 1
ATOM 702 N N . ASP A 1 90 ? -4.659 -4.235 -8.459 1.00 97.31 90 ASP A N 1
ATOM 703 C CA . ASP A 1 90 ? -5.361 -4.810 -9.613 1.00 97.31 90 ASP A CA 1
ATOM 704 C C . ASP A 1 90 ? -4.423 -5.619 -10.526 1.00 97.31 90 ASP A C 1
ATOM 706 O O . ASP A 1 90 ? -4.867 -6.505 -11.257 1.00 97.31 90 ASP A O 1
ATOM 710 N N . ASN A 1 91 ? -3.114 -5.346 -10.468 1.00 97.69 91 ASN A N 1
ATOM 711 C CA . ASN A 1 91 ? -2.075 -6.088 -11.186 1.00 97.69 91 ASN A CA 1
ATOM 712 C C . ASN A 1 91 ? -1.330 -7.102 -10.301 1.00 97.69 91 ASN A C 1
ATOM 714 O O . ASN A 1 91 ? -0.278 -7.602 -10.696 1.00 97.69 91 ASN A O 1
ATOM 718 N N . GLY A 1 92 ? -1.886 -7.451 -9.137 1.00 96.25 92 GLY A N 1
ATOM 719 C CA . GLY A 1 92 ? -1.396 -8.548 -8.303 1.00 96.25 92 GLY A CA 1
ATOM 720 C C . GLY A 1 92 ? -0.267 -8.180 -7.344 1.00 96.25 92 GLY A C 1
ATOM 721 O O . GLY A 1 92 ? 0.452 -9.081 -6.918 1.00 96.25 92 GLY A O 1
ATOM 722 N N . ALA A 1 93 ? -0.097 -6.898 -7.003 1.00 96.88 93 ALA A N 1
ATOM 723 C CA . ALA A 1 93 ? 0.767 -6.510 -5.889 1.00 96.88 93 ALA A CA 1
ATOM 724 C C . ALA A 1 93 ? 0.301 -7.180 -4.590 1.00 96.88 93 ALA A C 1
ATOM 726 O O . ALA A 1 93 ? -0.884 -7.153 -4.250 1.00 96.88 93 ALA A O 1
ATOM 727 N N . SER A 1 94 ? 1.240 -7.746 -3.842 1.00 95.31 94 SER A N 1
ATOM 728 C CA . SER A 1 94 ? 0.965 -8.362 -2.553 1.00 95.31 94 SER A CA 1
ATOM 729 C C . SER A 1 94 ? 0.734 -7.301 -1.478 1.00 95.31 94 SER A C 1
ATOM 731 O O . SER A 1 94 ? 1.602 -6.480 -1.177 1.00 95.31 94 SER A O 1
ATOM 733 N N . VAL A 1 95 ? -0.431 -7.370 -0.828 1.00 94.62 95 VAL A N 1
ATOM 734 C CA . VAL A 1 95 ? -0.812 -6.517 0.314 1.00 94.62 95 VAL A CA 1
ATOM 735 C C . VAL A 1 95 ? 0.015 -6.767 1.578 1.00 94.62 95 VAL A C 1
ATOM 737 O O . VAL A 1 95 ? -0.041 -5.969 2.512 1.00 94.62 95 VAL A O 1
ATOM 740 N N . HIS A 1 96 ? 0.781 -7.859 1.620 1.00 90.31 96 HIS A N 1
ATOM 741 C CA . HIS A 1 96 ? 1.556 -8.276 2.792 1.00 90.31 96 HIS A CA 1
ATOM 742 C C . HIS A 1 96 ? 3.032 -7.866 2.713 1.00 90.31 96 HIS A C 1
ATOM 744 O O . HIS A 1 96 ? 3.795 -8.147 3.633 1.00 90.31 96 HIS A O 1
ATOM 750 N N . MET A 1 97 ? 3.463 -7.242 1.613 1.00 87.56 97 MET A N 1
ATOM 751 C CA . MET A 1 97 ? 4.853 -6.823 1.445 1.00 87.56 97 MET A CA 1
ATOM 752 C C . MET A 1 97 ? 5.163 -5.647 2.363 1.00 87.56 97 MET A C 1
ATOM 754 O O . MET A 1 97 ? 4.553 -4.593 2.241 1.00 87.56 97 MET A O 1
ATOM 758 N N . GLU A 1 98 ? 6.128 -5.807 3.259 1.00 86.25 98 GLU A N 1
ATOM 759 C CA . GLU A 1 98 ? 6.494 -4.771 4.223 1.00 86.25 98 GLU A CA 1
ATOM 760 C C . GLU A 1 98 ? 7.664 -3.930 3.719 1.00 86.25 98 GLU A C 1
ATOM 762 O O . GLU A 1 98 ? 8.573 -4.427 3.045 1.00 86.25 98 GLU A O 1
ATOM 767 N N . SER A 1 99 ? 7.669 -2.644 4.070 1.00 83.56 99 SER A N 1
ATOM 768 C CA . SER A 1 99 ? 8.874 -1.831 3.932 1.00 83.56 99 SER A CA 1
ATOM 769 C C . SER A 1 99 ? 9.808 -2.088 5.114 1.00 83.56 99 SER A C 1
ATOM 771 O O . SER A 1 99 ? 9.375 -2.265 6.256 1.00 83.56 99 SER A O 1
ATOM 773 N N . PHE A 1 100 ? 11.112 -2.115 4.852 1.00 81.88 100 PHE A N 1
ATOM 774 C CA . PHE A 1 100 ? 12.118 -2.315 5.890 1.00 81.88 100 PHE A CA 1
ATOM 775 C C . PHE A 1 100 ? 13.335 -1.422 5.685 1.00 81.88 100 PHE A C 1
ATOM 777 O O . PHE A 1 100 ? 13.705 -1.067 4.562 1.00 81.88 100 PHE A O 1
ATOM 784 N N . LEU A 1 101 ? 13.960 -1.078 6.808 1.00 77.00 101 LEU A N 1
ATOM 785 C CA . LEU A 1 101 ? 15.294 -0.510 6.859 1.00 77.00 101 LEU A CA 1
ATOM 786 C C . LEU A 1 101 ? 16.309 -1.618 7.051 1.00 77.00 101 LEU A C 1
ATOM 788 O O . LEU A 1 101 ? 16.111 -2.482 7.894 1.00 77.00 101 LEU A O 1
ATOM 792 N N . THR A 1 102 ? 17.411 -1.565 6.330 1.00 76.38 102 THR A N 1
ATOM 793 C CA . THR A 1 102 ? 18.566 -2.428 6.518 1.00 76.38 102 THR A CA 1
ATOM 794 C C . THR A 1 102 ? 19.704 -1.579 7.067 1.00 76.38 102 THR A C 1
ATOM 796 O O . THR A 1 102 ? 20.028 -0.541 6.510 1.00 76.38 102 THR A O 1
ATOM 799 N N . PHE A 1 103 ? 20.341 -2.004 8.148 1.00 74.50 103 PHE A N 1
ATOM 800 C CA . PHE A 1 103 ? 21.549 -1.355 8.653 1.00 74.50 103 PHE A CA 1
ATOM 801 C C . PHE A 1 103 ? 22.539 -2.407 9.135 1.00 74.50 103 PHE A C 1
ATOM 803 O O . PHE A 1 103 ? 22.164 -3.533 9.455 1.00 74.50 103 PHE A O 1
ATOM 810 N N . VAL A 1 104 ? 23.819 -2.048 9.164 1.00 80.25 104 VAL A N 1
ATOM 811 C CA . VAL A 1 104 ? 24.876 -2.910 9.694 1.00 80.25 104 VAL A CA 1
ATOM 812 C C . VAL A 1 104 ? 25.248 -2.404 11.080 1.00 80.25 104 VAL A C 1
ATOM 814 O O . VAL A 1 104 ? 25.660 -1.254 11.228 1.00 80.25 104 VAL A O 1
ATOM 817 N N . ASP A 1 105 ? 25.095 -3.256 12.087 1.00 80.75 105 ASP A N 1
ATOM 818 C CA . ASP A 1 105 ? 25.582 -3.013 13.442 1.00 80.75 105 ASP A CA 1
ATOM 819 C C . ASP A 1 105 ? 26.741 -3.967 13.793 1.00 80.75 105 ASP A C 1
ATOM 821 O O . ASP A 1 105 ? 27.228 -4.740 12.966 1.00 80.75 105 ASP A O 1
ATOM 825 N N . GLU A 1 106 ? 27.215 -3.903 15.036 1.00 85.25 106 GLU A N 1
ATOM 826 C CA . GLU A 1 106 ? 28.296 -4.750 15.561 1.00 85.25 106 GLU A CA 1
ATOM 827 C C . GLU A 1 106 ? 28.002 -6.264 15.513 1.00 85.25 106 GLU A C 1
ATOM 829 O O . GLU A 1 106 ? 28.926 -7.074 15.597 1.00 85.25 106 GLU A O 1
ATOM 834 N N . LYS A 1 107 ? 26.730 -6.658 15.368 1.00 83.75 107 LYS A N 1
ATOM 835 C CA . LYS A 1 107 ? 26.262 -8.047 15.252 1.00 83.75 107 LYS A CA 1
ATOM 836 C C . LYS A 1 107 ? 26.024 -8.466 13.800 1.00 83.75 107 LYS A C 1
ATOM 838 O O . LYS A 1 107 ? 25.781 -9.649 13.558 1.00 83.75 107 LYS A O 1
ATOM 843 N N . GLY A 1 108 ? 26.133 -7.541 12.846 1.00 81.25 108 GLY A N 1
ATOM 844 C CA . GLY A 1 108 ? 26.002 -7.790 11.414 1.00 81.25 108 GLY A CA 1
ATOM 845 C C . GLY A 1 108 ? 24.829 -7.045 10.780 1.00 81.25 108 GLY A C 1
ATOM 846 O O . GLY A 1 108 ? 24.443 -5.964 11.213 1.00 81.25 108 GLY A O 1
ATOM 847 N N . LEU A 1 109 ? 24.295 -7.610 9.696 1.00 79.12 109 LEU A N 1
ATOM 848 C CA . LEU A 1 109 ? 23.169 -7.031 8.967 1.00 79.12 109 LEU A CA 1
ATOM 849 C C . LEU A 1 109 ? 21.872 -7.202 9.772 1.00 79.12 109 LEU A C 1
ATOM 851 O O . LEU A 1 109 ? 21.507 -8.324 10.122 1.00 79.12 109 LEU A O 1
ATOM 855 N N . SER A 1 110 ? 21.175 -6.101 10.028 1.00 78.25 110 SER A N 1
ATOM 856 C CA . SER A 1 110 ? 19.903 -6.053 10.746 1.00 78.25 110 SER A CA 1
ATOM 857 C C . SER A 1 110 ? 18.826 -5.396 9.885 1.00 78.25 110 SER A C 1
ATOM 859 O O . SER A 1 110 ? 19.115 -4.481 9.110 1.00 78.25 110 SER A O 1
ATOM 861 N N . HIS A 1 111 ? 17.584 -5.865 10.029 1.00 76.75 111 HIS A N 1
ATOM 862 C CA . HIS A 1 111 ? 16.420 -5.327 9.331 1.00 76.75 111 HIS A CA 1
ATOM 863 C C . HIS A 1 111 ? 15.390 -4.798 10.332 1.00 76.75 111 HIS A C 1
ATOM 865 O O . HIS A 1 111 ? 15.012 -5.494 11.274 1.00 76.75 111 HIS A O 1
ATOM 871 N N . TYR A 1 112 ? 14.905 -3.581 10.109 1.00 77.31 112 TYR A N 1
ATOM 872 C CA . TYR A 1 112 ? 13.835 -2.961 10.875 1.00 77.31 112 TYR A CA 1
ATOM 873 C C . TYR A 1 112 ? 12.614 -2.763 9.989 1.00 77.31 112 TYR A C 1
ATOM 875 O O . TYR A 1 112 ? 12.607 -1.916 9.098 1.00 77.31 112 TYR A O 1
ATOM 883 N N . VAL A 1 113 ? 11.579 -3.555 10.241 1.00 76.81 113 VAL A N 1
ATOM 884 C CA . VAL A 1 113 ? 10.295 -3.456 9.546 1.00 76.81 113 VAL A CA 1
ATOM 885 C C . VAL A 1 113 ? 9.623 -2.136 9.918 1.00 76.81 113 VAL A C 1
ATOM 887 O O . VAL A 1 113 ? 9.295 -1.901 11.085 1.00 76.81 113 VAL A O 1
ATOM 890 N N . LEU A 1 114 ? 9.417 -1.288 8.913 1.00 73.69 114 LEU A N 1
ATOM 891 C CA . LEU A 1 114 ? 8.721 -0.009 9.033 1.00 73.69 114 LEU A CA 1
ATOM 892 C C . LEU A 1 114 ? 7.202 -0.199 9.113 1.00 73.69 114 LEU A C 1
ATOM 894 O O . LEU A 1 114 ? 6.529 0.587 9.775 1.00 73.69 114 LEU A O 1
ATOM 898 N N . GLY A 1 115 ? 6.677 -1.250 8.481 1.00 78.38 115 GLY A N 1
ATOM 899 C CA . GLY A 1 115 ? 5.279 -1.659 8.577 1.00 78.38 115 GLY A CA 1
ATOM 900 C C . GLY A 1 115 ? 4.732 -2.235 7.272 1.00 78.38 115 GLY A C 1
ATOM 901 O O . GLY A 1 115 ? 5.336 -2.107 6.205 1.00 78.38 115 GLY A O 1
ATOM 902 N N . SER A 1 116 ? 3.559 -2.859 7.369 1.00 88.50 116 SER A N 1
ATOM 903 C CA . SER A 1 116 ? 2.765 -3.280 6.214 1.00 88.50 116 SER A CA 1
ATOM 904 C C . SER A 1 116 ? 2.023 -2.090 5.572 1.00 88.50 116 SER A C 1
ATOM 906 O O . SER A 1 116 ? 1.817 -1.066 6.236 1.00 88.50 116 SER A O 1
ATOM 908 N N . PRO A 1 117 ? 1.553 -2.209 4.314 1.00 93.12 117 PRO A N 1
ATOM 909 C CA . PRO A 1 117 ? 0.720 -1.197 3.666 1.00 93.12 117 PRO A CA 1
ATOM 910 C C . PRO A 1 117 ? -0.494 -0.821 4.524 1.00 93.12 117 PRO A C 1
ATOM 912 O O . PRO A 1 117 ? -0.778 0.359 4.723 1.00 93.12 117 PRO A O 1
ATOM 915 N N . LEU A 1 118 ? -1.161 -1.819 5.120 1.00 95.12 118 LEU A N 1
ATOM 916 C CA . LEU A 1 118 ? -2.319 -1.590 5.985 1.00 95.12 118 LEU A CA 1
ATOM 917 C C . LEU A 1 118 ? -1.936 -0.847 7.274 1.00 95.12 118 LEU A C 1
ATOM 919 O O . LEU A 1 118 ? -2.686 0.023 7.708 1.00 95.12 118 LEU A O 1
ATOM 923 N N . MET A 1 119 ? -0.759 -1.120 7.859 1.00 92.31 119 MET A N 1
ATOM 924 C CA . MET A 1 119 ? -0.251 -0.329 8.994 1.00 92.31 119 MET A CA 1
ATOM 925 C C . MET A 1 119 ? -0.122 1.128 8.644 1.00 92.31 119 MET A C 1
ATOM 927 O O . MET A 1 119 ? -0.568 1.979 9.411 1.00 92.31 119 MET A O 1
ATOM 931 N N . LYS A 1 120 ? 0.495 1.407 7.500 1.00 92.50 120 LYS A N 1
ATOM 932 C CA . LYS A 1 120 ? 0.762 2.776 7.103 1.00 92.50 120 LYS A CA 1
ATOM 933 C C . LYS A 1 120 ? -0.539 3.545 6.858 1.00 92.50 120 LYS A C 1
ATOM 935 O O . LYS A 1 120 ? -0.695 4.629 7.412 1.00 92.50 120 LYS A O 1
ATOM 940 N N . ALA A 1 121 ? -1.496 2.943 6.151 1.00 95.56 121 ALA A N 1
ATOM 941 C CA . ALA A 1 121 ? -2.812 3.537 5.912 1.00 95.56 121 ALA A CA 1
ATOM 942 C C . ALA A 1 121 ? -3.574 3.845 7.220 1.00 95.56 121 ALA A C 1
ATOM 944 O O . ALA A 1 121 ? -4.160 4.920 7.370 1.00 95.56 121 ALA A O 1
ATOM 945 N N . VAL A 1 122 ? -3.526 2.934 8.205 1.00 95.56 122 VAL A N 1
ATOM 946 C CA . VAL A 1 122 ? -4.123 3.160 9.535 1.00 95.56 122 VAL A CA 1
ATOM 947 C C . VAL A 1 122 ? -3.382 4.251 10.305 1.00 95.56 122 VAL A C 1
ATOM 949 O O . VAL A 1 122 ? -4.019 5.112 10.912 1.00 95.56 122 VAL A O 1
ATOM 952 N N . ASP A 1 123 ? -2.048 4.236 10.292 1.00 93.38 123 ASP A N 1
ATOM 953 C CA . ASP A 1 123 ? -1.218 5.232 10.974 1.00 93.38 123 ASP A CA 1
ATOM 954 C C . ASP A 1 123 ? -1.506 6.649 10.462 1.00 93.38 123 ASP A C 1
ATOM 956 O O . ASP A 1 123 ? -1.603 7.581 11.267 1.00 93.38 123 ASP A O 1
ATOM 960 N N . ASP A 1 124 ? -1.727 6.768 9.151 1.00 94.12 124 ASP A N 1
ATOM 961 C CA . ASP A 1 124 ? -2.069 8.001 8.443 1.00 94.12 124 ASP A CA 1
ATOM 962 C C . ASP A 1 124 ? -3.544 8.411 8.561 1.00 94.12 124 ASP A C 1
ATOM 964 O O . ASP A 1 124 ? -3.906 9.490 8.080 1.00 94.12 124 ASP A O 1
ATOM 968 N N . ASN A 1 125 ? -4.373 7.589 9.215 1.00 96.56 125 ASN A N 1
ATOM 969 C CA . ASN A 1 125 ? -5.822 7.752 9.334 1.00 96.56 125 ASN A CA 1
ATOM 970 C C . ASN A 1 125 ? -6.527 7.898 7.973 1.00 96.56 125 ASN A C 1
ATOM 972 O O . ASN A 1 125 ? -7.424 8.730 7.821 1.00 96.56 125 ASN A O 1
ATOM 976 N N . PHE A 1 126 ? -6.097 7.130 6.967 1.00 97.25 126 PHE A N 1
ATOM 977 C CA . PHE A 1 126 ? -6.654 7.216 5.620 1.00 97.25 126 PHE A CA 1
ATOM 978 C C . PHE A 1 126 ? -7.619 6.055 5.347 1.00 97.25 126 PHE A C 1
ATOM 980 O O . PHE A 1 126 ? -7.228 4.965 4.928 1.00 97.25 126 PHE A O 1
ATOM 987 N N . LEU A 1 127 ? -8.904 6.294 5.618 1.00 97.50 127 LEU A N 1
ATOM 988 C CA . LEU A 1 127 ? -9.958 5.278 5.573 1.00 97.50 127 LEU A CA 1
ATOM 989 C C . LEU A 1 127 ? -10.088 4.606 4.198 1.00 97.50 127 LEU A C 1
ATOM 991 O O . LEU A 1 127 ? -10.290 3.397 4.118 1.00 97.50 127 LEU A O 1
ATOM 995 N N . GLU A 1 128 ? -9.965 5.368 3.117 1.00 98.00 128 GLU A N 1
ATOM 996 C CA . GLU A 1 128 ? -10.107 4.867 1.753 1.00 98.00 128 GLU A CA 1
ATOM 997 C C . GLU A 1 128 ? -9.019 3.846 1.398 1.00 98.00 128 GLU A C 1
ATOM 999 O O . GLU A 1 128 ? -9.329 2.806 0.815 1.00 98.00 128 GLU A O 1
ATOM 1004 N N . GLU A 1 129 ? -7.767 4.091 1.797 1.00 97.19 129 GLU A N 1
ATOM 1005 C CA . GLU A 1 129 ? -6.673 3.127 1.625 1.00 97.19 129 GLU A CA 1
ATOM 1006 C C . GLU A 1 129 ? -6.872 1.888 2.492 1.00 97.19 129 GLU A C 1
ATOM 1008 O O . GLU A 1 129 ? -6.665 0.774 2.014 1.00 97.19 129 GLU A O 1
ATOM 1013 N N . VAL A 1 130 ? -7.337 2.060 3.736 1.00 97.75 130 VAL A N 1
ATOM 1014 C CA . VAL A 1 130 ? -7.682 0.934 4.616 1.00 97.75 130 VAL A CA 1
ATOM 1015 C C . VAL A 1 130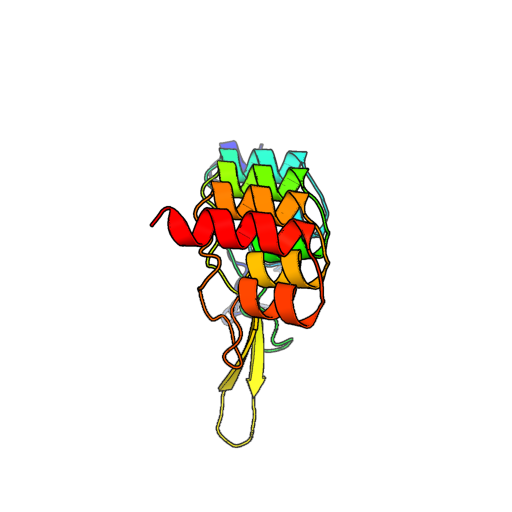 ? -8.723 0.040 3.945 1.00 97.75 130 VAL A C 1
ATOM 1017 O O . VAL A 1 130 ? -8.508 -1.162 3.807 1.00 97.75 130 VAL A O 1
ATOM 1020 N N . VAL A 1 131 ? -9.832 0.617 3.476 1.00 97.88 131 VAL A N 1
ATOM 1021 C CA . VAL A 1 131 ? -10.898 -0.134 2.798 1.00 97.88 131 VAL A CA 1
ATOM 1022 C C . VAL A 1 131 ? -10.370 -0.831 1.546 1.00 97.88 131 VAL A C 1
ATOM 1024 O O . VAL A 1 131 ? -10.721 -1.986 1.299 1.00 97.88 131 VAL A O 1
ATOM 1027 N N . LEU A 1 132 ? -9.539 -0.152 0.752 1.00 98.00 132 LEU A N 1
ATOM 1028 C CA . LEU A 1 132 ? -8.976 -0.719 -0.469 1.00 98.00 132 LEU A CA 1
ATOM 1029 C C . LEU A 1 132 ? -8.056 -1.909 -0.164 1.00 98.00 132 LEU A C 1
ATOM 1031 O O . LEU A 1 132 ? -8.244 -2.982 -0.728 1.00 98.00 132 LEU A O 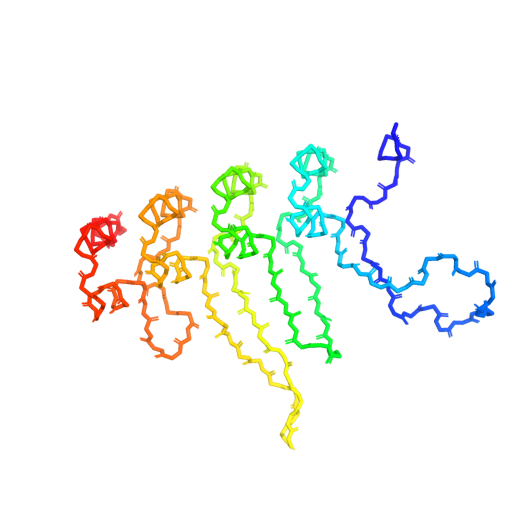1
ATOM 1035 N N . LEU A 1 133 ? -7.124 -1.770 0.777 1.00 97.50 133 LEU A N 1
ATOM 1036 C CA . LEU A 1 133 ? -6.197 -2.839 1.154 1.00 97.50 133 LEU A CA 1
ATOM 1037 C C . LEU A 1 133 ? -6.926 -4.063 1.734 1.00 97.50 133 LEU A C 1
ATOM 1039 O O . LEU A 1 133 ? -6.605 -5.193 1.367 1.00 97.50 133 LEU A O 1
ATOM 1043 N N . LEU A 1 134 ? -7.950 -3.858 2.572 1.00 97.19 134 LEU A N 1
ATOM 1044 C CA . LEU A 1 134 ? -8.779 -4.948 3.106 1.00 97.19 134 LEU A CA 1
ATOM 1045 C C . LEU A 1 134 ? -9.523 -5.706 1.999 1.00 97.19 134 LEU A C 1
ATOM 1047 O O . LEU A 1 134 ? -9.585 -6.933 2.022 1.00 97.19 134 LEU A O 1
ATOM 1051 N N . ARG A 1 135 ? -10.053 -5.001 0.988 1.00 96.69 135 ARG A N 1
ATOM 1052 C CA . ARG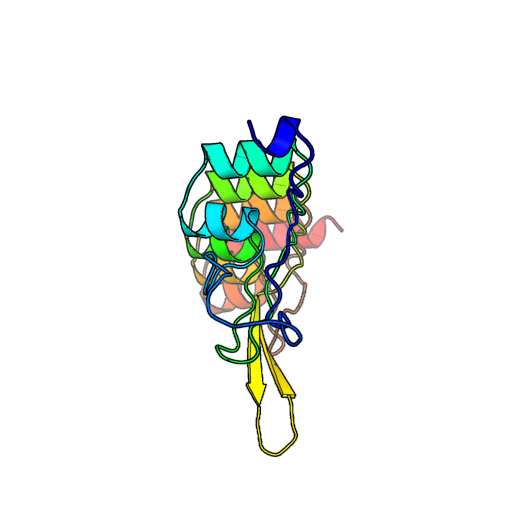 A 1 135 ? -10.712 -5.637 -0.170 1.00 96.69 135 ARG A CA 1
ATOM 1053 C C . ARG A 1 135 ? -9.775 -6.540 -0.970 1.00 96.69 135 ARG A C 1
ATOM 1055 O O . ARG A 1 135 ? -10.253 -7.483 -1.594 1.00 96.69 135 ARG A O 1
ATOM 1062 N N . HIS A 1 136 ? -8.474 -6.264 -0.937 1.00 96.81 136 HIS A N 1
ATOM 1063 C CA . HIS A 1 136 ? -7.439 -7.086 -1.563 1.00 96.81 136 HIS A CA 1
ATOM 1064 C C . HIS A 1 136 ? -6.801 -8.104 -0.596 1.00 96.81 136 HIS A C 1
ATOM 1066 O O . HIS A 1 136 ? -5.767 -8.683 -0.917 1.00 96.81 136 HIS A O 1
ATOM 1072 N N . GLY A 1 137 ? -7.428 -8.370 0.557 1.00 94.69 137 GLY A N 1
ATOM 1073 C CA . GLY A 1 137 ? -7.044 -9.459 1.462 1.00 94.69 137 GLY A CA 1
ATOM 1074 C C . GLY A 1 137 ? -6.032 -9.084 2.544 1.00 94.69 137 GLY A C 1
ATOM 1075 O O . GLY A 1 137 ? -5.433 -9.973 3.143 1.00 94.69 137 GLY A O 1
ATOM 1076 N N . ALA A 1 138 ? -5.811 -7.793 2.810 1.00 94.56 138 ALA A N 1
ATOM 1077 C CA . ALA A 1 138 ? -4.992 -7.397 3.951 1.00 94.56 138 ALA A CA 1
ATOM 1078 C C . ALA A 1 138 ? -5.679 -7.819 5.262 1.00 94.56 138 ALA A C 1
ATOM 1080 O O . ALA A 1 138 ? -6.855 -7.521 5.466 1.00 94.56 138 ALA A O 1
ATOM 1081 N N . ASN A 1 139 ? -4.951 -8.479 6.164 1.00 92.88 139 ASN A N 1
ATOM 1082 C CA . ASN A 1 139 ? -5.524 -8.951 7.422 1.00 92.88 139 ASN A CA 1
ATOM 1083 C C . ASN A 1 139 ? -5.458 -7.847 8.503 1.00 92.88 139 ASN A C 1
ATOM 1085 O O . ASN A 1 139 ? -4.359 -7.392 8.846 1.00 92.88 139 ASN A O 1
ATOM 1089 N N . PRO A 1 140 ? -6.597 -7.428 9.096 1.00 93.75 140 PRO A N 1
ATOM 1090 C CA . PRO A 1 140 ? -6.648 -6.423 10.162 1.00 93.75 140 PRO A CA 1
ATOM 1091 C C . PRO A 1 140 ? -5.989 -6.861 11.484 1.00 93.75 140 PRO A C 1
ATOM 1093 O O . PRO A 1 140 ? -5.871 -6.041 12.399 1.00 93.75 140 PRO A O 1
ATOM 1096 N N . LEU A 1 141 ? -5.578 -8.129 11.602 1.00 92.44 141 LEU A N 1
ATOM 1097 C CA . LEU A 1 141 ? -4.968 -8.741 12.785 1.00 92.44 141 LEU A CA 1
ATOM 1098 C C . LEU A 1 141 ? -3.495 -9.145 12.581 1.00 92.44 141 LEU A C 1
ATOM 1100 O O . LEU A 1 141 ? -2.847 -9.553 13.553 1.00 92.44 141 LEU A O 1
ATOM 1104 N N . ASP A 1 142 ? -2.946 -8.988 11.371 1.00 87.94 142 ASP A N 1
ATOM 1105 C CA . ASP A 1 142 ? -1.541 -9.300 11.088 1.00 87.94 142 ASP A CA 1
ATOM 1106 C C . ASP A 1 142 ? -0.599 -8.362 11.850 1.00 87.94 142 ASP A C 1
ATOM 1108 O O . ASP A 1 142 ? -0.751 -7.139 11.867 1.00 87.94 142 ASP A O 1
ATOM 1112 N N . ARG A 1 143 ? 0.418 -8.939 12.490 1.00 81.75 143 ARG A N 1
ATOM 1113 C CA . ARG A 1 143 ? 1.424 -8.181 13.242 1.00 81.75 143 ARG A CA 1
ATOM 1114 C C . ARG A 1 143 ? 2.611 -7.882 12.334 1.00 81.75 143 ARG A C 1
ATOM 1116 O O . ARG A 1 143 ? 3.300 -8.819 11.952 1.00 81.75 143 ARG A O 1
ATOM 1123 N N . SER A 1 144 ? 2.871 -6.602 12.057 1.00 67.50 144 SER A N 1
ATOM 1124 C CA . SER A 1 144 ? 4.006 -6.194 11.209 1.00 67.50 144 SER A CA 1
ATOM 1125 C C . SER A 1 144 ? 5.322 -6.100 11.986 1.00 67.50 144 SER A C 1
ATOM 1127 O O . SER A 1 144 ? 6.271 -6.840 11.749 1.00 67.50 144 SER A O 1
ATOM 1129 N N . SER A 1 145 ? 5.383 -5.247 13.010 1.00 61.75 145 SER A N 1
ATOM 1130 C CA . SER A 1 145 ? 6.519 -5.166 13.929 1.00 61.75 145 SER A CA 1
ATOM 1131 C C . SER A 1 145 ? 6.111 -4.545 15.270 1.00 61.75 145 SER A C 1
ATOM 1133 O O . SER A 1 145 ? 5.086 -3.875 15.394 1.00 61.75 145 SER A O 1
ATOM 1135 N N . ALA A 1 146 ? 6.868 -4.846 16.331 1.00 56.28 146 ALA A N 1
ATOM 1136 C CA . ALA A 1 146 ? 6.606 -4.392 17.706 1.00 56.28 146 ALA A CA 1
ATOM 1137 C C . ALA A 1 146 ? 5.242 -4.807 18.317 1.00 56.28 146 ALA A C 1
ATOM 1139 O O . ALA A 1 146 ? 4.691 -4.088 19.149 1.00 56.28 146 ALA A O 1
ATOM 1140 N N . TYR A 1 147 ? 4.727 -5.991 17.958 1.00 58.09 147 TYR A N 1
ATOM 1141 C CA . TYR A 1 147 ? 3.518 -6.620 18.528 1.00 58.09 147 TYR A CA 1
ATOM 1142 C C . TYR A 1 147 ? 2.178 -5.906 18.279 1.00 58.09 147 TYR A C 1
ATOM 1144 O O . TYR A 1 147 ? 1.166 -6.361 18.810 1.00 58.09 147 TYR A O 1
ATOM 1152 N N . ASN A 1 148 ? 2.133 -4.859 17.454 1.00 78.44 148 ASN A N 1
ATOM 1153 C CA . ASN A 1 148 ? 0.885 -4.172 17.118 1.00 78.44 148 ASN A CA 1
ATOM 1154 C C . ASN A 1 148 ? 0.324 -4.665 15.777 1.00 78.44 148 ASN A C 1
ATOM 1156 O O . ASN A 1 148 ? 1.067 -4.800 14.804 1.00 78.44 148 ASN A O 1
ATOM 1160 N N . ASN A 1 149 ? -0.985 -4.914 15.737 1.00 90.00 149 ASN A N 1
ATOM 1161 C CA . ASN A 1 149 ? -1.745 -5.157 14.508 1.00 90.00 149 ASN A CA 1
ATOM 1162 C C . ASN A 1 149 ? -2.508 -3.875 14.077 1.00 90.00 149 ASN A C 1
ATOM 1164 O O . ASN A 1 149 ? -2.513 -2.890 14.831 1.00 90.00 149 ASN A O 1
ATOM 1168 N N . PRO A 1 150 ? -3.136 -3.851 12.881 1.00 93.69 150 PRO A N 1
ATOM 1169 C CA . PRO A 1 150 ? -3.859 -2.671 12.398 1.00 93.69 150 PRO A CA 1
ATOM 1170 C C . PRO A 1 150 ? -4.958 -2.195 13.336 1.00 93.69 150 PRO A C 1
ATOM 1172 O O . PRO A 1 150 ? -5.060 -1.000 13.624 1.00 93.69 150 PRO A O 1
ATOM 1175 N N . LEU A 1 151 ? -5.754 -3.130 13.847 1.00 95.06 151 LEU A N 1
ATOM 1176 C CA . LEU A 1 151 ? -6.874 -2.821 14.723 1.00 95.06 151 LEU A CA 1
ATOM 1177 C C . LEU A 1 151 ? -6.407 -2.199 16.052 1.00 95.06 151 LEU A C 1
ATOM 1179 O O . LEU A 1 151 ? -6.936 -1.171 16.475 1.00 95.06 151 LEU A O 1
ATOM 1183 N N . ASP A 1 152 ? -5.357 -2.743 16.665 1.00 93.56 152 ASP A N 1
ATOM 1184 C CA . ASP A 1 152 ? -4.760 -2.240 17.905 1.00 93.56 152 ASP A CA 1
ATOM 1185 C C . ASP A 1 152 ? -4.194 -0.822 17.733 1.00 93.56 152 ASP A C 1
ATOM 1187 O O . ASP A 1 152 ? -4.229 -0.007 18.661 1.00 93.56 152 ASP A O 1
ATOM 1191 N N . LEU A 1 153 ? -3.641 -0.501 16.557 1.00 93.00 153 LEU A N 1
ATOM 1192 C CA . LEU A 1 153 ? -3.182 0.854 16.247 1.00 93.00 153 LEU A CA 1
ATOM 1193 C C . LEU A 1 153 ? -4.358 1.833 16.146 1.00 93.00 153 LEU A C 1
ATOM 1195 O O . LEU A 1 153 ? -4.314 2.889 16.781 1.00 93.00 153 LEU A O 1
ATOM 1199 N N . ALA A 1 154 ? -5.416 1.467 15.418 1.00 95.88 154 ALA A N 1
ATOM 1200 C CA . ALA A 1 154 ? -6.612 2.294 15.272 1.00 95.88 154 ALA A CA 1
ATOM 1201 C C . ALA A 1 154 ? -7.291 2.567 16.627 1.00 95.88 154 ALA A C 1
ATOM 1203 O O . ALA A 1 154 ? -7.634 3.714 16.922 1.00 95.88 154 ALA A O 1
ATOM 1204 N N . ILE A 1 155 ? -7.399 1.546 17.489 1.00 95.94 155 ILE A N 1
ATOM 1205 C CA . ILE A 1 155 ? -7.949 1.664 18.851 1.00 95.94 155 ILE A CA 1
ATOM 1206 C C . ILE A 1 155 ? -7.121 2.634 19.693 1.00 95.94 155 ILE A C 1
ATOM 1208 O O . ILE A 1 155 ? -7.674 3.553 20.295 1.00 95.94 155 ILE A O 1
ATOM 1212 N N . ARG A 1 156 ? -5.791 2.474 19.718 1.00 95.12 156 ARG A N 1
ATOM 1213 C CA . ARG A 1 156 ? -4.908 3.357 20.502 1.00 95.12 156 ARG A CA 1
ATOM 1214 C C . ARG A 1 156 ? -4.969 4.811 20.046 1.00 95.12 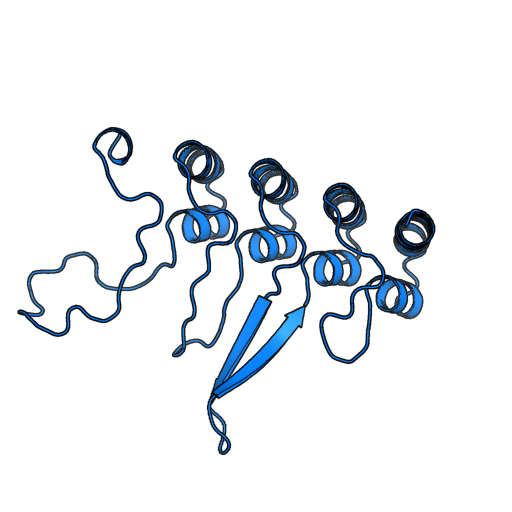156 ARG A C 1
ATOM 1216 O O . ARG A 1 156 ? -4.823 5.703 20.878 1.00 95.12 156 ARG A O 1
ATOM 1223 N N . LYS A 1 157 ? -5.163 5.047 18.747 1.00 95.69 157 LYS A N 1
ATOM 1224 C CA . LYS A 1 157 ? -5.278 6.393 18.175 1.00 95.69 157 LYS A CA 1
ATOM 1225 C C . LYS A 1 157 ? -6.703 6.967 18.210 1.00 95.69 157 LYS A C 1
ATOM 1227 O O . LYS A 1 157 ? -6.860 8.167 18.005 1.00 95.69 157 LYS A O 1
ATOM 1232 N N . GLY A 1 158 ? -7.720 6.153 18.506 1.00 97.19 158 GLY A N 1
ATOM 1233 C CA . GLY A 1 158 ? -9.122 6.580 18.566 1.00 97.19 158 GLY A CA 1
ATOM 1234 C C . GLY A 1 158 ? -9.756 6.834 17.195 1.00 97.19 158 GLY A C 1
ATOM 1235 O O . GLY A 1 158 ? -10.618 7.702 17.070 1.00 97.19 158 GLY A O 1
ATOM 1236 N N . TYR A 1 159 ? -9.322 6.117 16.157 1.00 98.19 159 TYR A N 1
ATOM 1237 C CA . TYR A 1 159 ? -9.821 6.275 14.786 1.00 98.19 159 TYR A CA 1
ATOM 1238 C C . TYR A 1 159 ? -11.087 5.445 14.559 1.00 98.19 159 TYR A C 1
ATOM 1240 O O . TYR A 1 159 ? -11.041 4.401 13.918 1.00 98.19 159 TYR A O 1
ATOM 1248 N N . TYR A 1 160 ? -12.214 5.896 15.119 1.00 97.38 160 TYR A N 1
ATOM 1249 C CA . TYR A 1 160 ? -13.473 5.136 15.176 1.00 97.38 160 TYR A CA 1
ATOM 1250 C C . TYR A 1 160 ? -13.948 4.589 13.822 1.00 97.38 160 TYR A C 1
ATOM 1252 O O . TYR A 1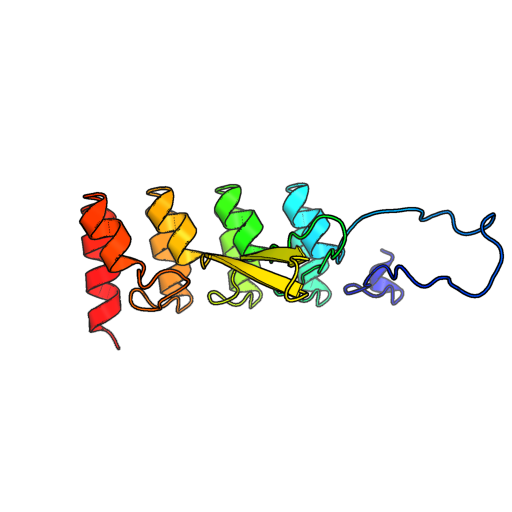 160 ? -14.235 3.399 13.740 1.00 97.38 160 TYR A O 1
ATOM 1260 N N . ASP A 1 161 ? -13.925 5.391 12.752 1.00 98.06 161 ASP A N 1
ATOM 1261 C CA . ASP A 1 161 ? -14.348 4.925 11.420 1.00 98.06 161 ASP A CA 1
ATOM 1262 C C . ASP A 1 161 ? -13.473 3.762 10.910 1.00 98.06 161 ASP A C 1
ATOM 1264 O O . ASP A 1 161 ? -13.963 2.794 10.329 1.00 98.06 161 ASP A O 1
ATOM 1268 N N . ILE A 1 162 ? -12.164 3.823 11.174 1.00 98.25 162 ILE A N 1
ATOM 1269 C CA . ILE A 1 162 ? -11.216 2.756 10.832 1.00 98.25 162 ILE A CA 1
ATOM 1270 C C . ILE A 1 162 ? -11.404 1.544 11.754 1.00 98.25 162 ILE A C 1
ATOM 1272 O O . ILE A 1 162 ? -11.326 0.412 11.280 1.00 98.25 162 ILE A O 1
ATOM 1276 N N . ILE A 1 163 ? -11.676 1.749 13.049 1.00 97.75 163 ILE A N 1
ATOM 1277 C CA . ILE A 1 163 ? -11.963 0.663 14.003 1.00 97.75 163 ILE A CA 1
ATOM 1278 C C . ILE A 1 163 ? -13.171 -0.144 13.528 1.00 97.75 163 ILE A C 1
ATOM 1280 O O . ILE A 1 163 ? -13.100 -1.373 13.512 1.00 97.75 163 ILE A O 1
ATOM 1284 N N . ASP A 1 164 ? -14.246 0.523 13.109 1.00 97.00 164 ASP A N 1
ATOM 1285 C CA . ASP A 1 164 ? -15.466 -0.133 12.635 1.00 97.00 164 ASP A CA 1
ATOM 1286 C C . ASP A 1 164 ? -15.195 -0.977 11.381 1.00 97.00 164 ASP A C 1
ATOM 1288 O O . ASP A 1 164 ? -15.612 -2.139 11.296 1.00 97.00 164 ASP A O 1
ATOM 1292 N N . VAL A 1 165 ? -14.433 -0.430 10.430 1.00 97.81 165 VAL A N 1
ATOM 1293 C CA . VAL A 1 165 ? -14.051 -1.131 9.196 1.00 97.81 165 VAL A CA 1
ATOM 1294 C C . VAL A 1 165 ? -13.143 -2.334 9.477 1.00 97.81 165 VAL A C 1
ATOM 1296 O O . VAL A 1 165 ? -13.422 -3.434 8.997 1.00 97.81 165 VAL A O 1
ATOM 1299 N N . LEU A 1 166 ? -12.090 -2.165 10.282 1.00 96.75 166 LEU A N 1
ATOM 1300 C CA . LEU A 1 166 ? -11.152 -3.243 10.619 1.00 96.75 166 LEU A CA 1
ATOM 1301 C C . LEU A 1 166 ? -11.821 -4.348 11.446 1.00 96.75 166 LEU A C 1
ATOM 1303 O O . LEU A 1 166 ? -11.588 -5.527 11.191 1.00 96.75 166 LEU A O 1
ATOM 1307 N N . SER A 1 167 ? -12.680 -3.981 12.401 1.00 95.56 167 SER A N 1
ATOM 1308 C CA . SER A 1 167 ? -13.422 -4.948 13.221 1.00 95.56 167 SER A CA 1
ATOM 1309 C C . SER A 1 167 ? -14.382 -5.771 12.370 1.00 95.56 167 SER A C 1
ATOM 1311 O O . SER A 1 167 ? -14.500 -6.977 12.566 1.00 95.56 167 SER A O 1
ATOM 1313 N N . SER A 1 168 ? -15.036 -5.139 11.393 1.00 94.56 168 SER A N 1
ATOM 1314 C CA . SER A 1 168 ? -15.922 -5.839 10.462 1.00 94.56 168 SER A CA 1
ATOM 1315 C C . SER A 1 168 ? -15.159 -6.848 9.599 1.00 94.56 168 SER A C 1
ATOM 1317 O O . SER A 1 168 ? -15.638 -7.962 9.406 1.00 94.56 168 SER A O 1
ATOM 1319 N N . ALA A 1 169 ? -13.961 -6.488 9.128 1.00 93.12 169 ALA A N 1
ATOM 1320 C CA . ALA A 1 169 ? -13.111 -7.379 8.336 1.00 93.12 169 ALA A CA 1
ATOM 1321 C C . ALA A 1 169 ? -12.515 -8.541 9.158 1.00 93.12 169 ALA A C 1
ATOM 1323 O O . ALA A 1 169 ? -12.354 -9.640 8.638 1.00 93.12 169 ALA A O 1
ATOM 1324 N N . ALA A 1 170 ? -12.234 -8.331 10.448 1.00 87.44 170 ALA A N 1
ATOM 1325 C CA . ALA A 1 170 ? -11.651 -9.349 11.329 1.00 87.44 170 ALA A CA 1
ATOM 1326 C C . ALA A 1 170 ? -12.615 -10.500 11.677 1.00 87.44 170 ALA A C 1
ATOM 1328 O O . ALA A 1 170 ? -12.176 -11.566 12.094 1.00 87.44 170 ALA A O 1
ATOM 1329 N N . VAL A 1 171 ? -13.928 -10.277 11.558 1.00 81.12 171 VAL A N 1
ATOM 1330 C CA . VAL A 1 171 ? -14.972 -11.265 11.898 1.00 81.12 171 VAL A CA 1
ATOM 1331 C C . VAL A 1 171 ? -15.377 -12.116 10.685 1.00 81.12 171 VAL A C 1
ATOM 1333 O O . VAL A 1 171 ? -16.067 -13.121 10.838 1.00 81.12 171 VAL A O 1
ATOM 1336 N N . SER A 1 172 ? -14.975 -11.717 9.477 1.00 68.50 172 SER A N 1
ATOM 1337 C CA . SER A 1 172 ? -15.329 -12.400 8.226 1.00 68.50 172 SER A CA 1
ATOM 1338 C C . SER A 1 172 ? -14.398 -13.552 7.809 1.00 68.50 172 SER A C 1
ATOM 1340 O O . SER A 1 172 ? -14.657 -14.156 6.768 1.00 68.50 172 SER A O 1
ATOM 1342 N N . GLU A 1 173 ? -13.366 -13.873 8.598 1.00 51.12 173 GLU A N 1
ATOM 1343 C CA . GLU A 1 173 ? -12.461 -15.032 8.419 1.00 51.12 173 GLU A CA 1
ATOM 1344 C C . GLU A 1 173 ? -12.810 -16.192 9.366 1.00 51.12 173 GLU A C 1
ATOM 1346 O O . GLU A 1 173 ? -12.734 -17.360 8.914 1.00 51.12 173 GLU A O 1
#

pLDDT: mean 83.75, std 16.69, range [40.53, 98.25]

Foldseek 3Di:
DVLVVPDDQQDADDPPPPPDDPPPDPPDDDDFRQLLVCLLVVVVVSNLVSLVSPHDQQTWDQDQPQQKIAGSLNSCLLVVPVVSNLSSLVSPRDQADFIWGWYQDPVGIDIGTPFTSLQSCLLVLPQSSNLSSLVSPDQQCDDRDDNDGSLNSNVVVVSVSSNVVNVVSNVPD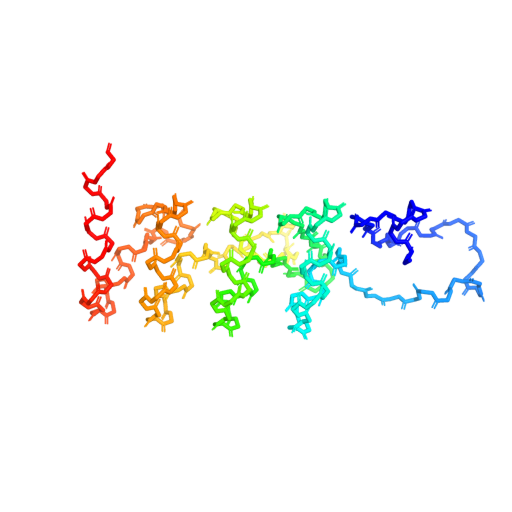

Sequence (173 aa):
MLLDHGANVNAKFCFVCMTFDDRECPIHNFYGPPLLKAVQDDFIDGIHLLLKYGANPDCFWNDIEYGHSTPPLCQAVMDKNLAVVSLLLDNGASVHMESFLTFVDEKGLSHYVLGSPLMKAVDDNFLEEVVLLLRHGANPLDRSSAYNNPLDLAIRKGYYDIIDVLSSAAVSE

Radius of gyration: 18.32 Å; chains: 1; bounding box: 53×25×50 Å